Protein AF-A0A359LPI3-F1 (afdb_monomer)

Solvent-accessible surface area (backbone atoms only — not comparable to full-atom values): 3378 Å² total; per-residue (Å²): 139,79,54,72,65,59,52,30,54,53,33,56,75,68,70,50,85,39,68,46,81,49,56,69,50,45,82,62,73,84,90,51,89,52,71,60,52,48,47,47,75,50,50,40,77,48,74,50,54,75,31,62,53,133

Sequence (54 aa):
QMSIYDASVEYAAAGTPLMIIAGKEYGSGSSRDWAAKGVLLLGVRAVIAESFER

Structure (mmCIF, N/CA/C/O backbone):
data_AF-A0A359LPI3-F1
#
_entry.id   AF-A0A359LPI3-F1
#
loop_
_atom_site.group_PDB
_atom_site.id
_atom_site.type_symbol
_atom_site.label_atom_id
_atom_site.label_alt_id
_atom_site.label_comp_id
_atom_site.label_asym_id
_atom_site.label_entity_id
_atom_site.label_seq_id
_atom_site.pdbx_PDB_ins_code
_atom_site.Cartn_x
_atom_site.Cartn_y
_atom_site.Cartn_z
_atom_site.occupancy
_atom_site.B_iso_or_equiv
_atom_site.auth_seq_id
_atom_site.auth_comp_id
_atom_site.auth_asym_id
_atom_site.auth_atom_id
_atom_site.pdbx_PDB_model_num
ATOM 1 N N . GLN A 1 1 ? 1.928 16.383 13.150 1.00 77.88 1 GLN A N 1
ATOM 2 C CA . GLN A 1 1 ? 2.384 15.317 12.232 1.00 77.88 1 GLN A CA 1
ATOM 3 C C . GLN A 1 1 ? 1.853 14.006 12.787 1.00 77.88 1 GLN A C 1
ATOM 5 O O . GLN A 1 1 ? 1.993 13.816 13.988 1.00 77.88 1 GLN A O 1
ATOM 10 N N . MET A 1 2 ? 1.195 13.177 11.975 1.00 94.88 2 MET A N 1
ATOM 11 C CA . MET A 1 2 ? 0.639 11.886 12.406 1.00 94.88 2 MET A CA 1
ATOM 12 C C . MET A 1 2 ? 1.464 10.733 11.835 1.00 94.88 2 MET A C 1
ATOM 14 O O . MET A 1 2 ? 2.101 10.898 10.791 1.00 94.88 2 MET A O 1
ATOM 18 N N . SER A 1 3 ? 1.465 9.583 12.506 1.00 98.06 3 SER A N 1
ATOM 19 C CA . SER A 1 3 ? 2.079 8.381 11.947 1.00 98.06 3 SER A CA 1
ATOM 20 C C . SER A 1 3 ? 1.181 7.760 10.868 1.00 98.06 3 SER A C 1
ATOM 22 O O . SER A 1 3 ? -0.024 8.007 10.820 1.00 98.06 3 SER A O 1
ATOM 24 N N . ILE A 1 4 ? 1.758 6.918 10.003 1.00 97.50 4 ILE A N 1
ATOM 2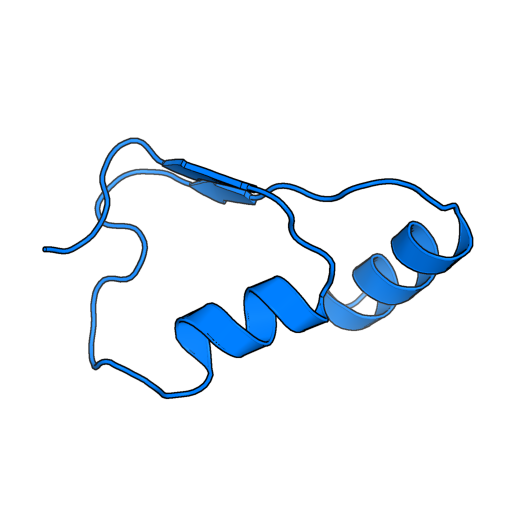5 C CA . ILE A 1 4 ? 0.985 6.142 9.015 1.00 97.50 4 ILE A CA 1
ATOM 26 C C . ILE A 1 4 ? -0.029 5.228 9.719 1.00 97.50 4 ILE A C 1
ATOM 28 O O . ILE A 1 4 ? -1.139 5.041 9.227 1.00 97.50 4 ILE A O 1
ATOM 32 N N . TYR A 1 5 ? 0.346 4.681 10.879 1.00 97.56 5 TYR A N 1
ATOM 33 C CA . TYR A 1 5 ? -0.536 3.831 11.667 1.00 97.56 5 TYR A CA 1
ATOM 34 C C . TYR A 1 5 ? -1.753 4.609 12.179 1.00 97.56 5 TYR A C 1
ATOM 36 O O . TYR A 1 5 ? -2.878 4.181 11.937 1.00 97.56 5 TYR A O 1
ATOM 44 N N . ASP A 1 6 ? -1.551 5.779 12.791 1.00 98.25 6 ASP A N 1
ATOM 45 C CA . ASP A 1 6 ? -2.664 6.587 13.311 1.00 98.25 6 ASP A CA 1
ATOM 46 C C . ASP A 1 6 ? -3.623 6.995 12.186 1.00 98.25 6 ASP A C 1
ATOM 48 O O . ASP A 1 6 ? -4.837 6.861 12.323 1.00 98.25 6 ASP A O 1
ATOM 52 N N . ALA A 1 7 ? -3.078 7.381 11.026 1.00 97.88 7 ALA A N 1
ATOM 53 C CA . ALA A 1 7 ? -3.884 7.683 9.847 1.00 97.88 7 ALA A CA 1
ATOM 54 C C . ALA A 1 7 ? -4.717 6.470 9.407 1.00 97.88 7 ALA A C 1
ATOM 56 O O . ALA A 1 7 ? -5.907 6.603 9.131 1.00 97.88 7 ALA A O 1
ATOM 57 N N . SER A 1 8 ? -4.119 5.274 9.372 1.00 98.00 8 SER A N 1
ATOM 58 C CA . SER A 1 8 ? -4.839 4.055 8.987 1.00 98.00 8 SER A CA 1
ATOM 59 C C . SER A 1 8 ? -6.014 3.742 9.916 1.00 98.00 8 SER A C 1
ATOM 61 O O . SER A 1 8 ? -7.073 3.336 9.440 1.00 98.00 8 SER A O 1
ATOM 63 N N . VAL A 1 9 ? -5.864 3.993 11.221 1.00 98.12 9 VAL A N 1
ATOM 64 C CA . VAL A 1 9 ? -6.925 3.789 12.216 1.00 98.12 9 VAL A CA 1
ATOM 65 C C . VAL A 1 9 ? -8.060 4.794 12.015 1.00 98.12 9 VAL A C 1
ATOM 67 O O . VAL A 1 9 ? -9.226 4.399 12.029 1.00 98.12 9 VAL A O 1
ATOM 70 N N . GLU A 1 10 ? -7.745 6.068 11.770 1.00 98.25 10 GLU A N 1
ATOM 71 C CA . GLU A 1 10 ? -8.753 7.095 11.475 1.00 98.25 10 GLU A CA 1
ATOM 72 C C . GLU A 1 10 ? -9.547 6.771 10.200 1.00 98.25 10 GLU A C 1
ATOM 74 O O . GLU A 1 10 ? -10.779 6.819 10.206 1.00 98.25 10 GLU A O 1
ATOM 79 N N . TYR A 1 11 ? -8.871 6.367 9.119 1.00 98.19 11 TYR A N 1
ATOM 80 C CA . TYR A 1 11 ? -9.544 5.990 7.871 1.00 98.19 11 TYR A CA 1
ATOM 81 C C . TYR A 1 11 ? -10.370 4.709 8.007 1.00 98.19 11 TYR A C 1
ATOM 83 O O . TYR A 1 11 ? -11.465 4.631 7.444 1.00 98.19 11 TYR A O 1
ATOM 91 N N . ALA A 1 12 ? -9.900 3.736 8.793 1.00 97.75 12 ALA A N 1
ATOM 92 C CA . ALA A 1 12 ? -10.675 2.543 9.113 1.00 97.75 12 ALA A CA 1
ATOM 93 C C . ALA A 1 12 ? -11.958 2.893 9.883 1.00 97.75 12 ALA A C 1
ATOM 95 O O . ALA A 1 12 ? -13.030 2.403 9.528 1.00 97.75 12 ALA A O 1
ATOM 96 N N . ALA A 1 13 ? -11.877 3.781 10.881 1.00 98.25 13 ALA A N 1
ATOM 97 C CA . ALA A 1 13 ? -13.042 4.257 11.633 1.00 98.25 13 ALA A CA 1
ATOM 98 C C . ALA A 1 13 ? -14.033 5.037 10.753 1.00 98.25 13 ALA A C 1
ATOM 100 O O . ALA A 1 13 ? -15.244 4.933 10.940 1.00 98.25 13 ALA A O 1
ATOM 101 N N . ALA A 1 14 ? -13.528 5.775 9.762 1.00 98.19 14 ALA A N 1
ATOM 102 C CA . ALA A 1 14 ? -14.339 6.482 8.775 1.00 98.19 14 ALA A CA 1
ATOM 103 C C . ALA A 1 14 ? -14.935 5.568 7.683 1.00 98.19 14 ALA A C 1
ATOM 105 O O . ALA A 1 14 ? -15.721 6.040 6.863 1.00 98.19 14 ALA A O 1
ATOM 106 N N . GLY A 1 15 ? -14.567 4.280 7.636 1.00 97.50 15 GLY A N 1
ATOM 107 C CA . GLY A 1 15 ? -14.995 3.356 6.579 1.00 97.50 15 GLY A CA 1
ATOM 108 C C . GLY A 1 15 ? -14.407 3.681 5.200 1.00 97.50 15 GLY A C 1
ATOM 109 O O . GLY A 1 15 ? -14.955 3.266 4.178 1.00 97.50 15 GLY A O 1
ATOM 110 N N . THR A 1 16 ? -13.303 4.426 5.155 1.00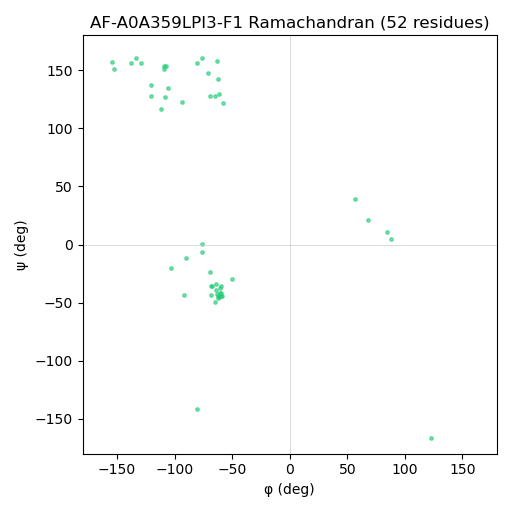 97.75 16 THR A N 1
ATOM 111 C CA . THR A 1 16 ? -12.686 4.902 3.915 1.00 97.75 16 THR A CA 1
ATOM 112 C C . THR A 1 16 ? -11.595 3.928 3.462 1.00 97.75 16 THR A C 1
ATOM 114 O O . THR A 1 16 ? -10.647 3.684 4.210 1.00 97.75 16 THR A O 1
ATOM 117 N N . PRO A 1 17 ? -11.675 3.367 2.242 1.00 95.00 17 PRO A N 1
ATOM 118 C CA . PRO A 1 17 ? -10.651 2.460 1.736 1.00 95.00 17 PRO A CA 1
ATOM 119 C C . PRO A 1 17 ? -9.351 3.202 1.403 1.00 95.00 17 PRO A C 1
ATOM 121 O O . PRO A 1 17 ? -9.370 4.339 0.935 1.00 95.00 17 PRO A O 1
ATOM 124 N N . LEU A 1 18 ? -8.218 2.518 1.579 1.00 98.25 18 LEU A N 1
ATOM 125 C CA . LEU A 1 18 ? -6.890 3.063 1.297 1.00 98.25 18 LEU A CA 1
ATOM 126 C C . LEU A 1 18 ? -6.246 2.413 0.068 1.00 98.25 18 LEU A C 1
ATOM 128 O O . LEU A 1 18 ? -6.469 1.236 -0.231 1.00 98.25 18 LEU A O 1
ATOM 132 N N . MET A 1 19 ? -5.394 3.176 -0.615 1.00 98.12 19 MET A N 1
ATOM 133 C CA . MET A 1 19 ? -4.508 2.693 -1.676 1.00 98.12 19 MET A CA 1
ATOM 134 C C . MET A 1 19 ? -3.118 3.323 -1.558 1.00 98.12 19 MET A C 1
ATOM 136 O O . MET A 1 19 ? -2.975 4.409 -0.998 1.00 98.12 19 MET A O 1
ATOM 140 N N . ILE A 1 20 ? -2.105 2.653 -2.107 1.00 98.31 20 ILE A N 1
ATOM 141 C CA . ILE A 1 20 ? -0.744 3.192 -2.241 1.00 98.31 20 ILE A CA 1
ATOM 142 C C . ILE A 1 20 ? -0.502 3.564 -3.702 1.00 98.31 20 ILE A C 1
ATOM 144 O O . ILE A 1 20 ? -0.789 2.770 -4.596 1.00 98.31 20 ILE A O 1
ATOM 148 N N . ILE A 1 21 ? 0.075 4.744 -3.926 1.00 98.44 21 ILE A N 1
ATOM 149 C CA . ILE A 1 21 ? 0.650 5.149 -5.211 1.00 98.44 21 ILE A CA 1
ATOM 150 C C . ILE A 1 21 ? 2.168 5.164 -5.047 1.00 98.44 21 ILE A C 1
ATOM 152 O O . ILE A 1 21 ? 2.682 5.787 -4.116 1.00 98.44 21 ILE A O 1
ATOM 156 N N . ALA A 1 22 ? 2.878 4.467 -5.926 1.00 98.31 22 ALA A N 1
ATOM 157 C CA . ALA A 1 22 ? 4.327 4.330 -5.888 1.00 98.31 22 ALA A CA 1
ATOM 158 C C . ALA A 1 22 ? 4.955 4.564 -7.270 1.00 98.31 22 ALA A C 1
ATOM 160 O O . ALA A 1 22 ? 4.288 4.487 -8.299 1.00 98.31 22 ALA A O 1
ATOM 161 N N . GLY A 1 23 ? 6.256 4.857 -7.278 1.00 98.19 23 GLY A N 1
ATOM 162 C CA . GLY A 1 23 ? 7.052 4.960 -8.500 1.00 98.19 23 GLY A CA 1
ATOM 163 C C . GLY A 1 23 ? 7.482 3.587 -9.024 1.00 98.19 23 GLY A C 1
ATOM 164 O O . GLY A 1 23 ? 6.728 2.615 -8.972 1.00 98.19 23 GLY A O 1
ATOM 165 N N . LYS A 1 24 ? 8.711 3.511 -9.536 1.00 97.50 24 LYS A N 1
ATOM 166 C CA . LYS A 1 24 ? 9.319 2.276 -10.054 1.00 97.50 24 LYS A CA 1
ATOM 167 C C . LYS A 1 24 ? 9.872 1.394 -8.933 1.00 97.50 24 LYS A C 1
ATOM 169 O O . LYS A 1 24 ? 10.240 1.895 -7.874 1.00 97.50 24 LYS A O 1
ATOM 174 N N . GLU A 1 25 ? 9.985 0.102 -9.217 1.00 96.69 25 GLU A N 1
ATOM 175 C CA . GLU A 1 25 ? 10.608 -0.929 -8.378 1.00 96.69 25 GLU A CA 1
ATOM 176 C C . GLU A 1 25 ? 9.996 -1.022 -6.969 1.00 96.69 25 GLU A C 1
ATOM 178 O O . GLU A 1 25 ? 10.700 -1.202 -5.966 1.00 96.69 25 GLU A O 1
ATOM 183 N N . TYR A 1 26 ? 8.667 -0.886 -6.875 1.00 97.12 26 TYR A N 1
ATOM 184 C CA . TYR A 1 26 ? 7.956 -1.056 -5.611 1.00 97.12 26 TYR A CA 1
ATOM 185 C C . TYR A 1 26 ? 8.148 -2.480 -5.082 1.00 97.12 26 TYR A C 1
ATOM 187 O O . TYR A 1 26 ? 7.919 -3.460 -5.790 1.00 97.12 26 TYR A O 1
ATOM 195 N N . GLY A 1 27 ? 8.546 -2.584 -3.815 1.00 95.44 27 GLY A N 1
ATOM 196 C CA . GLY A 1 27 ? 8.831 -3.867 -3.172 1.00 95.44 27 GLY A CA 1
ATOM 197 C C . GLY A 1 27 ? 10.269 -4.360 -3.335 1.00 95.44 27 GLY A C 1
ATOM 198 O O . GLY A 1 27 ? 10.570 -5.444 -2.850 1.00 95.44 27 GLY A O 1
ATOM 199 N N . SER A 1 28 ? 11.166 -3.575 -3.944 1.00 95.44 28 SER A N 1
ATOM 200 C CA . SER A 1 28 ? 12.575 -3.959 -4.066 1.00 95.44 28 SER A CA 1
ATOM 201 C C . SER A 1 28 ? 13.288 -4.109 -2.717 1.00 95.44 28 SER A C 1
ATOM 203 O O . SER A 1 28 ? 13.074 -3.347 -1.769 1.00 95.44 28 SER A O 1
ATOM 205 N N . GLY A 1 29 ? 14.175 -5.103 -2.640 1.00 92.56 29 GLY A N 1
ATOM 206 C CA . GLY A 1 29 ? 14.990 -5.400 -1.464 1.00 92.56 29 GLY A CA 1
ATOM 207 C C . GLY A 1 29 ? 14.797 -6.825 -0.952 1.00 92.56 29 GLY A C 1
ATOM 208 O O . GLY A 1 29 ? 14.259 -7.694 -1.627 1.00 92.56 29 GLY A O 1
ATOM 209 N N . SER A 1 30 ? 15.277 -7.087 0.264 1.00 88.69 30 SER A N 1
ATOM 210 C CA . SER A 1 30 ? 15.073 -8.390 0.900 1.00 88.69 30 SER A CA 1
ATOM 211 C C . SER A 1 30 ? 13.587 -8.610 1.172 1.00 88.69 30 SER A C 1
ATOM 213 O O . SER A 1 30 ? 12.951 -7.776 1.821 1.00 88.69 30 SER A O 1
ATOM 215 N N . SER A 1 31 ? 13.064 -9.753 0.725 1.00 85.94 31 SER A N 1
ATOM 216 C CA . SER A 1 31 ? 11.720 -10.187 1.093 1.00 85.94 31 SER A CA 1
ATOM 217 C C . SER A 1 31 ? 11.615 -10.296 2.614 1.00 85.94 31 SER A C 1
ATOM 219 O O . SER A 1 31 ? 12.387 -11.001 3.267 1.00 85.94 31 SER A O 1
ATOM 221 N N . ARG A 1 32 ? 10.673 -9.544 3.185 1.00 92.69 32 ARG A N 1
ATOM 222 C CA . ARG A 1 32 ? 10.356 -9.541 4.614 1.00 92.69 32 ARG A CA 1
ATOM 223 C C . ARG A 1 32 ? 8.904 -9.941 4.773 1.00 92.69 32 ARG A C 1
ATOM 225 O O . ARG A 1 32 ? 8.045 -9.380 4.095 1.00 92.69 32 ARG A O 1
ATOM 232 N N . ASP A 1 33 ? 8.616 -10.796 5.750 1.00 91.50 33 ASP A N 1
ATOM 233 C CA . ASP A 1 33 ? 7.255 -11.269 6.046 1.00 91.50 33 ASP A CA 1
ATOM 234 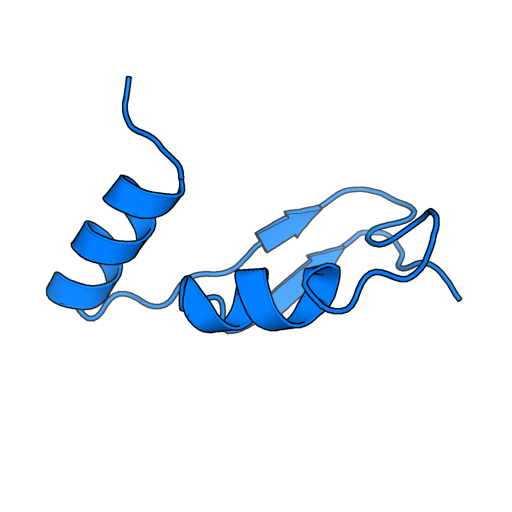C C . ASP A 1 33 ? 6.220 -10.142 6.172 1.00 91.50 33 ASP A C 1
ATOM 236 O O . ASP A 1 33 ? 5.040 -10.324 5.871 1.00 91.50 33 ASP A O 1
ATOM 240 N N . TRP A 1 34 ? 6.668 -8.966 6.613 1.00 93.88 34 TRP A N 1
ATOM 241 C CA . TRP A 1 34 ? 5.827 -7.805 6.868 1.00 93.88 34 TRP A CA 1
ATOM 242 C C . TRP A 1 34 ? 5.636 -6.864 5.677 1.00 93.88 34 TRP A C 1
ATOM 244 O O . TRP A 1 34 ? 4.742 -6.024 5.747 1.00 93.88 34 TRP A O 1
ATOM 254 N N . ALA A 1 35 ? 6.398 -7.005 4.588 1.00 93.81 35 ALA A N 1
ATOM 255 C CA . ALA A 1 35 ? 6.319 -6.090 3.446 1.00 93.81 35 ALA A CA 1
ATOM 256 C C . ALA A 1 35 ? 4.913 -6.065 2.817 1.00 93.81 35 ALA A C 1
ATOM 258 O O . ALA A 1 35 ? 4.379 -4.995 2.544 1.00 93.81 35 ALA A O 1
A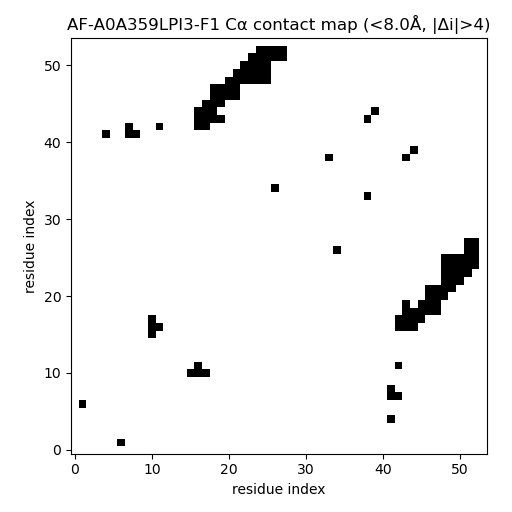TOM 259 N N . ALA A 1 36 ? 4.272 -7.231 2.682 1.00 93.00 36 ALA A N 1
ATOM 260 C CA . ALA A 1 36 ? 2.891 -7.334 2.205 1.00 93.00 36 ALA A CA 1
ATOM 261 C C . ALA A 1 36 ? 1.860 -7.309 3.349 1.00 93.00 36 ALA A C 1
ATOM 263 O O . ALA A 1 36 ? 0.841 -6.622 3.263 1.00 93.00 36 ALA A O 1
ATOM 264 N N . LYS A 1 37 ? 2.121 -8.037 4.447 1.00 95.38 37 LYS A N 1
ATOM 265 C CA . LYS A 1 37 ? 1.167 -8.164 5.564 1.00 95.38 37 LYS A CA 1
ATOM 266 C C . LYS A 1 37 ? 0.898 -6.827 6.253 1.00 95.38 37 LYS A C 1
ATOM 268 O O . LYS A 1 37 ? -0.244 -6.550 6.599 1.00 95.38 37 LYS A O 1
ATOM 273 N N . GLY A 1 38 ? 1.927 -5.995 6.426 1.00 96.19 38 GLY A N 1
ATOM 274 C CA . GLY A 1 38 ? 1.792 -4.683 7.058 1.00 96.19 38 GLY A CA 1
ATOM 275 C C . GLY A 1 38 ? 0.873 -3.760 6.262 1.00 96.19 38 GLY A C 1
ATOM 276 O O . GLY A 1 38 ? -0.047 -3.183 6.825 1.00 96.19 38 GLY A O 1
ATOM 277 N N . VAL A 1 39 ? 1.059 -3.697 4.942 1.00 96.31 39 VAL A N 1
ATOM 278 C CA . VAL A 1 39 ? 0.215 -2.904 4.034 1.00 96.31 39 VAL A CA 1
ATOM 279 C C . VAL A 1 39 ? -1.252 -3.339 4.122 1.00 96.31 39 VAL A C 1
ATOM 281 O O . VAL A 1 39 ? -2.137 -2.496 4.265 1.00 96.31 39 VAL A O 1
ATOM 284 N N . LEU A 1 40 ? -1.512 -4.650 4.127 1.00 95.81 40 LEU A N 1
ATOM 285 C CA . LEU A 1 40 ? -2.867 -5.185 4.272 1.00 95.81 40 LEU A CA 1
ATOM 286 C C . LEU A 1 40 ? -3.496 -4.837 5.632 1.00 95.81 40 LEU A C 1
ATOM 288 O O . LEU A 1 40 ? -4.662 -4.455 5.686 1.00 95.81 40 LEU A O 1
ATOM 292 N N . LEU A 1 41 ? -2.735 -4.949 6.724 1.00 97.06 41 LEU A N 1
ATOM 293 C CA . LEU A 1 41 ? -3.214 -4.652 8.081 1.00 97.06 41 LEU A CA 1
ATOM 294 C C . LEU A 1 41 ? -3.480 -3.160 8.313 1.00 97.06 41 LEU A C 1
ATOM 296 O O . LEU A 1 41 ? -4.312 -2.823 9.149 1.00 97.06 41 LEU A O 1
ATOM 300 N N . LEU A 1 42 ? -2.841 -2.281 7.540 1.00 98.00 42 LEU A N 1
ATOM 301 C CA . LEU A 1 42 ? -3.165 -0.853 7.491 1.00 98.00 42 LEU A CA 1
ATOM 302 C C . LEU A 1 42 ? -4.442 -0.559 6.679 1.00 98.00 42 LEU A C 1
ATOM 304 O O . LEU A 1 42 ? -4.810 0.598 6.529 1.00 98.00 42 LEU A O 1
ATOM 308 N N . GLY A 1 43 ? -5.120 -1.567 6.121 1.00 97.19 43 GLY A N 1
ATOM 309 C CA . GLY A 1 43 ? -6.369 -1.389 5.372 1.00 97.19 43 GLY A CA 1
ATOM 310 C C . GLY A 1 43 ? -6.190 -1.008 3.898 1.00 97.19 43 GLY A C 1
ATOM 311 O O . GLY A 1 43 ? -7.169 -0.665 3.230 1.00 97.19 43 GLY A O 1
ATOM 312 N N . VAL A 1 44 ? -4.969 -1.086 3.359 1.00 98.19 44 VAL A N 1
ATOM 313 C CA . VAL A 1 44 ? -4.703 -0.829 1.936 1.00 98.19 44 VAL A CA 1
ATOM 314 C C . VAL A 1 44 ? -5.302 -1.945 1.081 1.00 98.19 44 VAL A C 1
ATOM 316 O O . VAL A 1 44 ? -5.058 -3.130 1.306 1.00 98.19 44 VAL A O 1
ATOM 319 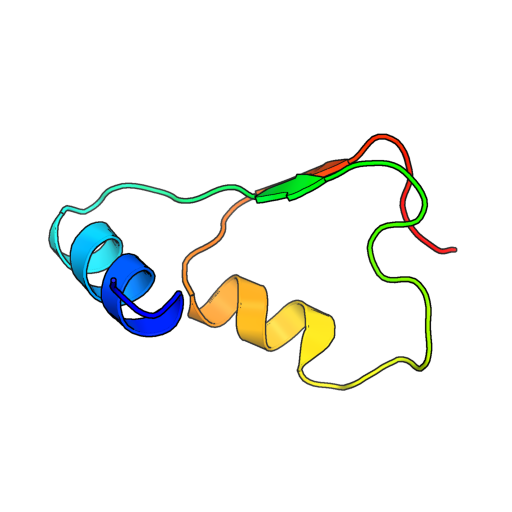N N . ARG A 1 45 ? -6.091 -1.562 0.075 1.00 97.25 45 ARG A N 1
ATOM 320 C CA . ARG A 1 45 ? -6.817 -2.487 -0.812 1.00 97.25 45 ARG A CA 1
ATOM 321 C C . ARG A 1 45 ? -6.174 -2.659 -2.180 1.00 97.25 45 ARG A C 1
ATOM 323 O O . ARG A 1 45 ? -6.464 -3.643 -2.853 1.00 97.25 45 ARG A O 1
ATOM 330 N N . ALA A 1 46 ? -5.331 -1.715 -2.584 1.00 97.62 46 ALA A N 1
ATOM 331 C CA . ALA A 1 46 ? -4.626 -1.745 -3.855 1.00 97.62 46 ALA A CA 1
ATOM 332 C C . ALA A 1 46 ? -3.308 -0.968 -3.770 1.00 97.62 46 ALA A C 1
ATOM 334 O O . ALA A 1 46 ? -3.194 0.010 -3.028 1.00 97.62 46 ALA A O 1
ATOM 335 N N . VAL A 1 47 ? -2.341 -1.389 -4.581 1.00 97.94 47 VAL A N 1
ATOM 336 C CA . VAL A 1 47 ? -1.110 -0.645 -4.852 1.00 97.94 47 VAL A CA 1
ATOM 337 C C . VAL A 1 47 ? -1.053 -0.376 -6.350 1.00 97.94 47 VAL A C 1
ATOM 339 O O . VAL A 1 47 ? -1.194 -1.302 -7.146 1.00 97.94 47 VAL A O 1
ATOM 342 N N . ILE A 1 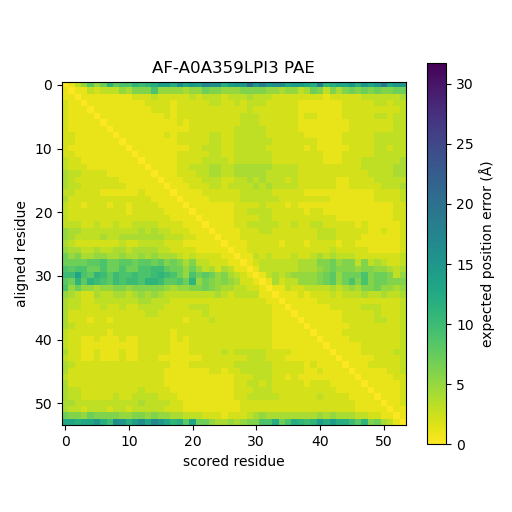48 ? -0.852 0.883 -6.726 1.00 98.38 48 ILE A N 1
ATOM 343 C CA . ILE A 1 48 ? -0.605 1.312 -8.102 1.00 98.38 48 ILE A CA 1
ATOM 344 C C . ILE A 1 48 ? 0.839 1.800 -8.154 1.00 98.38 48 ILE A C 1
ATOM 346 O O . ILE A 1 48 ? 1.191 2.762 -7.475 1.00 98.38 48 ILE A O 1
ATOM 350 N N . ALA A 1 49 ? 1.672 1.124 -8.936 1.00 98.38 49 ALA A N 1
ATOM 351 C CA . ALA A 1 49 ? 3.084 1.451 -9.092 1.00 98.38 49 ALA A CA 1
ATOM 352 C C . ALA A 1 49 ? 3.452 1.555 -10.576 1.00 98.38 49 ALA A C 1
ATOM 354 O O . ALA A 1 49 ? 2.798 0.937 -11.418 1.00 98.38 49 ALA A O 1
ATOM 355 N N . GLU A 1 50 ? 4.512 2.299 -10.897 1.00 98.50 50 GLU A N 1
ATOM 356 C CA . GLU A 1 50 ? 5.078 2.308 -12.254 1.00 98.50 50 GLU A CA 1
ATOM 357 C C . GLU A 1 50 ? 5.735 0.959 -12.601 1.00 98.50 50 GLU A C 1
ATOM 359 O O . GLU A 1 50 ? 5.650 0.509 -13.742 1.00 98.50 50 GLU A O 1
ATOM 364 N N . SER A 1 51 ? 6.369 0.303 -11.622 1.00 98.19 51 SER A N 1
ATOM 365 C CA . SER A 1 51 ? 6.814 -1.096 -11.701 1.00 98.19 51 SER A CA 1
ATOM 366 C C . SER A 1 51 ? 6.901 -1.729 -10.308 1.00 98.19 51 SER A C 1
ATOM 368 O O . SER A 1 51 ? 7.031 -1.029 -9.301 1.00 98.19 51 SER A O 1
ATOM 370 N N . PHE A 1 52 ? 6.828 -3.058 -10.257 1.00 97.00 52 PHE A N 1
ATOM 371 C CA . PHE A 1 52 ? 7.070 -3.874 -9.064 1.00 97.00 52 PHE A CA 1
ATOM 372 C C . PHE A 1 52 ? 8.386 -4.640 -9.233 1.00 97.00 52 PHE A C 1
ATOM 374 O O . PHE A 1 52 ? 8.777 -4.930 -10.365 1.00 97.00 52 PHE A O 1
ATOM 381 N N . GLU A 1 53 ? 9.045 -4.980 -8.124 1.00 94.00 53 GLU A N 1
ATOM 382 C CA . GLU A 1 53 ? 10.137 -5.963 -8.142 1.00 94.00 53 GLU A CA 1
ATOM 383 C C . GLU A 1 53 ? 9.626 -7.358 -8.573 1.00 94.00 53 GLU A C 1
ATOM 385 O O . GLU A 1 53 ? 8.415 -7.606 -8.562 1.00 94.00 53 GLU A O 1
ATOM 390 N N . ARG A 1 54 ? 10.527 -8.219 -9.067 1.00 81.38 54 ARG A N 1
ATOM 391 C CA . ARG A 1 54 ? 10.191 -9.421 -9.847 1.00 81.38 54 ARG A CA 1
ATOM 392 C C . ARG A 1 54 ? 9.988 -10.687 -9.021 1.00 81.38 54 ARG A C 1
ATOM 394 O O . ARG A 1 54 ? 10.901 -11.041 -8.254 1.00 81.38 54 ARG A O 1
#

Secondary structure (DSSP, 8-state):
---HHHHHHHHHHTT--EEEEE-SSBT-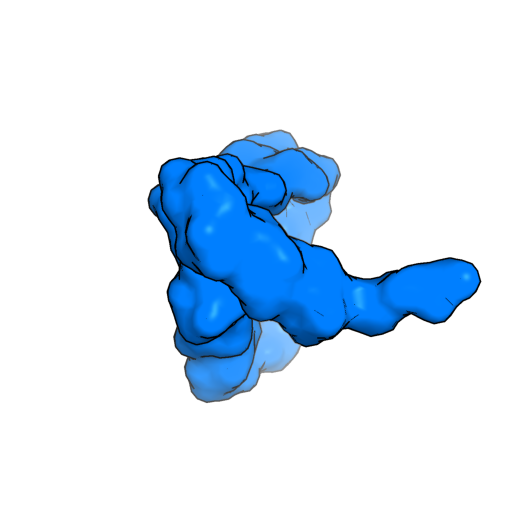SS--HHHHHHHHHTTEEEEEES-B--

Nearest PDB structures (foldseek):
  3snp-assemb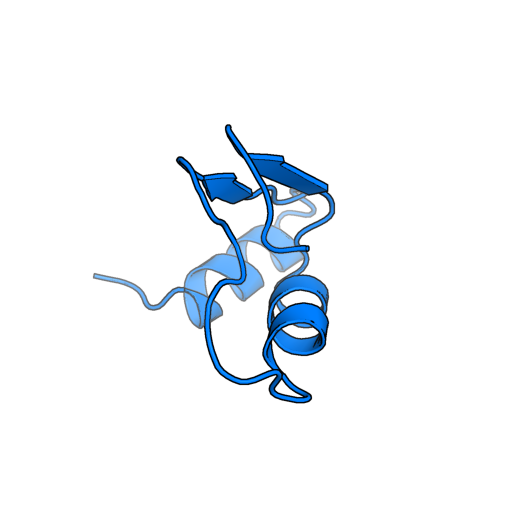ly2_B  TM=9.900E-01  e=3.511E-05  Oryctolagus cuniculus
  3sn2-assembly1_A  TM=9.743E-01  e=1.143E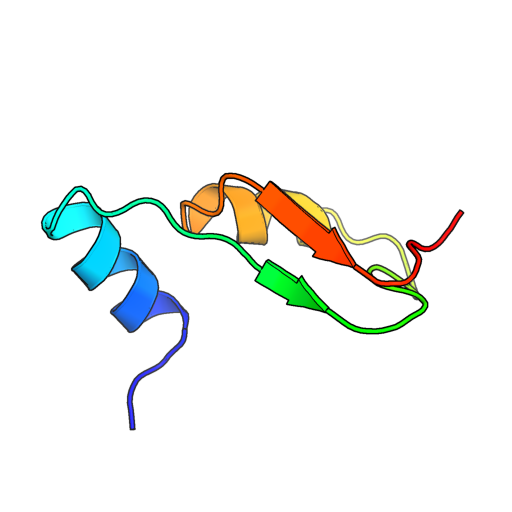-04  Oryctolagus cuniculus
  4u4f-assembly1_C  TM=3.750E-01  e=7.114E+00  Rattus norvegicus
  5b60-assembly1_A-2  TM=3.353E-01  e=5.776E+00  Phaeodactylum tricornutum

Mean predicted aligned error: 2.7 Å

pLDDT: mean 95.85, std 4.07, range [77.88, 98.5]

Radius of gyration: 12.24 Å; Cα contacts (8 Å, |Δi|>4): 58; chains: 1; bounding box: 30×27×26 Å

Foldseek 3Di:
DDDLQVVLVVCVVVVHAAEAEEEEAQPDDDDDPCSPVVCVVSRHDYYHYNYYHD